Protein AF-X1TEB2-F1 (afdb_monomer)

Mean predicted aligned error: 3.43 Å

Organism: NCBI:txid412755

Structure (mmCIF, N/CA/C/O backbone):
data_AF-X1TEB2-F1
#
_entry.id   AF-X1TEB2-F1
#
loop_
_atom_site.group_PDB
_atom_site.id
_atom_site.type_symbol
_atom_site.label_atom_id
_atom_site.label_alt_id
_atom_site.label_comp_id
_atom_site.label_asym_id
_atom_site.label_entity_id
_atom_site.label_seq_id
_atom_site.pdbx_PDB_ins_code
_atom_site.Cartn_x
_atom_site.Cartn_y
_atom_site.Cartn_z
_atom_site.occupancy
_atom_site.B_iso_or_equiv
_atom_site.auth_seq_id
_atom_site.auth_comp_id
_atom_site.auth_asym_id
_atom_site.auth_atom_id
_atom_site.pdbx_PDB_model_num
ATOM 1 N N . ALA A 1 1 ? 3.334 -6.817 -15.370 1.00 64.81 1 ALA A N 1
ATOM 2 C CA . ALA A 1 1 ? 3.049 -7.066 -13.946 1.00 64.81 1 ALA A CA 1
ATOM 3 C C . ALA A 1 1 ? 4.325 -6.803 -13.161 1.00 64.81 1 ALA A C 1
ATOM 5 O O . ALA A 1 1 ? 5.355 -7.367 -13.524 1.00 64.81 1 ALA A O 1
ATOM 6 N N . ARG A 1 2 ? 4.285 -5.896 -12.180 1.00 82.00 2 ARG A N 1
ATOM 7 C CA . ARG A 1 2 ? 5.417 -5.612 -11.286 1.00 82.00 2 ARG A CA 1
ATOM 8 C C . ARG A 1 2 ? 5.641 -6.794 -10.343 1.00 82.00 2 ARG A C 1
ATOM 10 O O . ARG A 1 2 ? 4.692 -7.503 -10.020 1.00 82.00 2 ARG A O 1
ATOM 17 N N . ASP A 1 3 ? 6.881 -6.998 -9.906 1.00 85.88 3 ASP A N 1
ATOM 18 C CA . ASP A 1 3 ? 7.189 -7.969 -8.855 1.00 85.88 3 ASP A CA 1
ATOM 19 C C . ASP A 1 3 ? 6.763 -7.400 -7.485 1.00 85.88 3 ASP A C 1
ATOM 21 O O . ASP A 1 3 ? 7.339 -6.396 -7.048 1.00 85.88 3 ASP A O 1
ATOM 25 N N . PRO A 1 4 ? 5.785 -8.003 -6.781 1.00 85.44 4 PRO A N 1
ATOM 26 C CA . PRO A 1 4 ? 5.324 -7.519 -5.481 1.00 85.44 4 PRO A CA 1
ATOM 27 C C . PRO A 1 4 ? 6.424 -7.498 -4.416 1.00 85.44 4 PRO A C 1
ATOM 29 O O . PRO A 1 4 ? 6.344 -6.706 -3.481 1.00 85.44 4 PRO A O 1
ATOM 32 N N . GLN A 1 5 ? 7.477 -8.310 -4.556 1.00 87.12 5 GLN A N 1
ATOM 33 C CA . GLN A 1 5 ? 8.603 -8.321 -3.614 1.00 87.12 5 GLN A CA 1
ATOM 34 C C . GLN A 1 5 ? 9.450 -7.042 -3.677 1.00 87.12 5 GLN A C 1
ATOM 36 O O . GLN A 1 5 ? 10.231 -6.761 -2.765 1.00 87.12 5 GLN A O 1
ATOM 41 N N . THR A 1 6 ? 9.287 -6.237 -4.732 1.00 89.38 6 THR A N 1
ATOM 42 C CA . THR A 1 6 ? 9.917 -4.913 -4.831 1.00 89.38 6 THR A CA 1
ATOM 43 C C . THR A 1 6 ? 9.238 -3.870 -3.940 1.00 89.38 6 THR A C 1
ATOM 45 O O . THR A 1 6 ? 9.840 -2.835 -3.660 1.00 89.38 6 THR A O 1
ATOM 48 N N . ILE A 1 7 ? 8.025 -4.149 -3.451 1.00 92.56 7 ILE A N 1
ATOM 49 C CA . ILE A 1 7 ? 7.215 -3.240 -2.639 1.00 92.56 7 ILE A CA 1
ATOM 50 C C . ILE A 1 7 ? 7.524 -3.487 -1.163 1.00 92.56 7 ILE A C 1
ATOM 52 O O . ILE A 1 7 ? 6.989 -4.407 -0.542 1.00 92.56 7 ILE A O 1
ATOM 56 N N . LYS A 1 8 ? 8.411 -2.667 -0.591 1.00 89.94 8 LYS A N 1
ATOM 57 C CA . LYS A 1 8 ? 8.915 -2.872 0.779 1.00 89.94 8 LYS A CA 1
ATOM 58 C C . LYS A 1 8 ? 8.185 -2.045 1.825 1.00 89.94 8 LYS A C 1
ATOM 60 O O . LYS A 1 8 ? 8.233 -2.366 3.008 1.00 89.94 8 LYS A O 1
ATOM 65 N N . ASN A 1 9 ? 7.538 -0.966 1.406 1.00 92.06 9 ASN A N 1
ATOM 66 C CA . ASN A 1 9 ? 6.798 -0.070 2.281 1.00 92.06 9 ASN A CA 1
ATOM 67 C C . ASN A 1 9 ? 5.504 0.406 1.599 1.00 92.06 9 ASN A C 1
ATOM 69 O O . ASN A 1 9 ? 5.294 0.204 0.405 1.00 92.06 9 ASN A O 1
ATOM 73 N N . PHE A 1 10 ? 4.622 1.049 2.365 1.00 90.12 10 PHE A N 1
ATOM 74 C CA . PHE A 1 10 ? 3.352 1.552 1.837 1.00 90.12 10 PHE A CA 1
ATOM 75 C C . PHE A 1 10 ? 3.515 2.701 0.827 1.00 90.12 10 PHE A C 1
ATOM 77 O O . PHE A 1 10 ? 2.653 2.879 -0.027 1.00 90.12 10 PHE A O 1
ATOM 84 N N . GLY A 1 11 ? 4.610 3.464 0.880 1.00 91.44 11 GLY A N 1
ATOM 85 C CA . GLY A 1 11 ? 4.931 4.455 -0.151 1.00 91.44 11 GLY A CA 1
ATOM 86 C C . GLY A 1 11 ? 5.167 3.790 -1.508 1.00 91.44 11 GLY A C 1
ATOM 87 O O . GLY A 1 11 ? 4.528 4.168 -2.489 1.00 91.44 11 GLY A O 1
ATOM 88 N N . ASP A 1 12 ? 5.992 2.739 -1.531 1.00 92.94 12 ASP A N 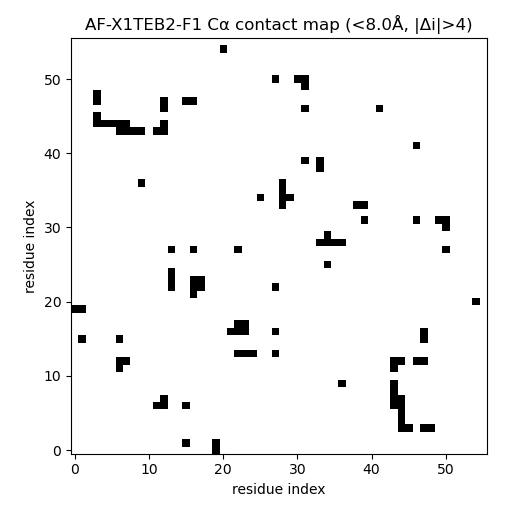1
ATOM 89 C CA . ASP A 1 12 ? 6.231 1.921 -2.726 1.00 92.94 12 ASP A CA 1
ATOM 90 C C . ASP A 1 12 ? 4.930 1.285 -3.229 1.00 92.94 12 ASP A C 1
ATOM 92 O O . ASP A 1 12 ? 4.723 1.190 -4.435 1.00 92.94 12 ASP A O 1
ATOM 96 N N . LEU A 1 13 ? 4.043 0.868 -2.314 1.00 92.12 13 LEU A N 1
ATOM 97 C CA . LEU A 1 13 ? 2.753 0.269 -2.659 1.00 92.12 13 LEU A CA 1
ATOM 98 C C . LEU A 1 13 ? 1.888 1.257 -3.428 1.00 92.12 13 LEU A C 1
ATOM 100 O O . LEU A 1 13 ? 1.443 0.947 -4.528 1.00 92.12 13 LEU A O 1
ATOM 104 N N . PHE A 1 14 ? 1.633 2.435 -2.859 1.00 91.88 14 PHE A N 1
ATOM 105 C CA . PHE A 1 14 ? 0.757 3.411 -3.503 1.00 91.88 14 PHE A CA 1
ATOM 106 C C . PHE A 1 14 ? 1.356 3.923 -4.811 1.00 91.88 14 PHE A C 1
ATOM 108 O O . PHE A 1 14 ? 0.613 4.118 -5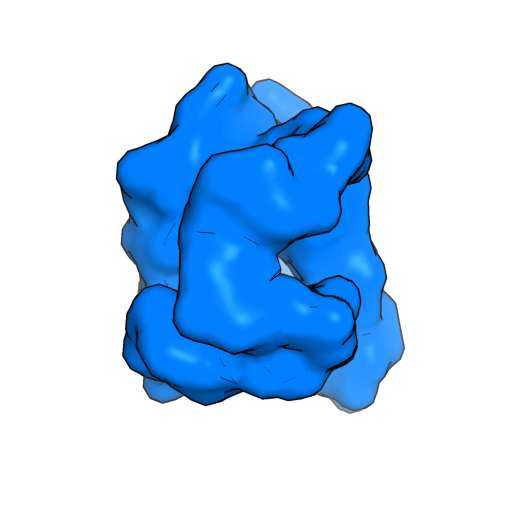.768 1.00 91.88 14 PHE A O 1
ATOM 115 N N . GLN A 1 15 ? 2.682 4.067 -4.886 1.00 93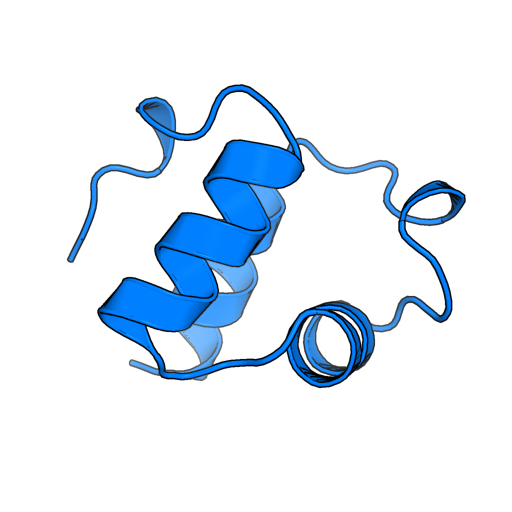.44 15 GLN A N 1
ATOM 116 C CA . GLN A 1 15 ? 3.347 4.409 -6.139 1.00 93.44 15 GLN A CA 1
ATOM 117 C C . GLN A 1 15 ? 3.182 3.298 -7.183 1.00 93.44 15 GLN A C 1
ATOM 119 O O . GLN A 1 15 ? 2.800 3.578 -8.311 1.00 93.44 15 GLN A O 1
ATOM 124 N N . ALA A 1 16 ? 3.406 2.035 -6.812 1.00 93.19 16 ALA A N 1
ATOM 125 C CA . ALA A 1 16 ? 3.224 0.899 -7.713 1.00 93.19 16 ALA A CA 1
ATOM 126 C C . ALA A 1 16 ? 1.777 0.772 -8.206 1.00 93.19 16 ALA A C 1
ATOM 128 O O . ALA A 1 16 ? 1.544 0.535 -9.387 1.00 93.19 16 ALA A O 1
ATOM 129 N N . LEU A 1 17 ? 0.804 0.954 -7.313 1.00 92.25 17 LEU A N 1
ATOM 130 C CA . LEU A 1 17 ? -0.617 0.914 -7.657 1.00 92.25 17 LEU A CA 1
ATOM 131 C C . LEU A 1 17 ? -1.021 2.062 -8.583 1.00 92.25 17 LEU A C 1
ATOM 133 O O . LEU A 1 17 ? -1.840 1.867 -9.481 1.00 9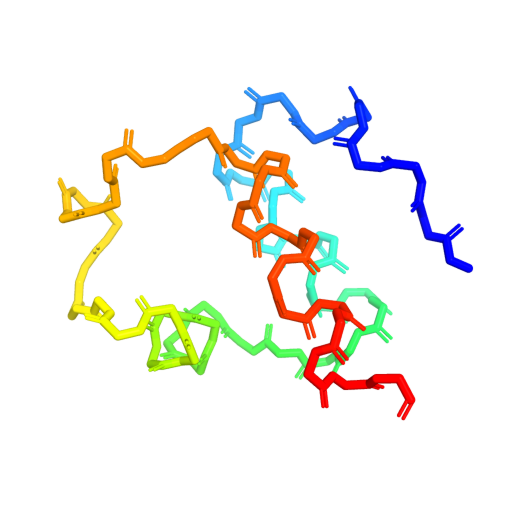2.25 17 LEU A O 1
ATOM 137 N N . TRP A 1 18 ? -0.435 3.240 -8.395 1.00 93.19 18 TRP A N 1
ATOM 138 C CA . TRP A 1 18 ? -0.617 4.358 -9.308 1.00 93.19 18 TRP A CA 1
ATOM 139 C C . TRP A 1 18 ? 0.010 4.078 -10.678 1.00 93.19 18 TRP A C 1
ATOM 141 O O . TRP A 1 18 ? -0.661 4.218 -11.694 1.00 93.19 18 TRP A O 1
ATOM 151 N N . ASP A 1 19 ? 1.263 3.630 -10.723 1.00 92.56 19 ASP A N 1
ATOM 152 C CA . ASP A 1 19 ? 1.973 3.384 -11.982 1.00 92.56 19 ASP A CA 1
ATOM 153 C C . ASP A 1 19 ? 1.294 2.288 -12.820 1.00 92.56 19 ASP A C 1
ATOM 155 O O . ASP A 1 19 ? 1.160 2.421 -14.037 1.00 92.56 19 ASP A O 1
ATOM 159 N N . ASP A 1 20 ? 0.858 1.207 -12.169 1.00 92.00 20 ASP A N 1
ATOM 160 C CA . ASP A 1 20 ? 0.370 0.014 -12.861 1.00 92.00 20 ASP A CA 1
ATOM 161 C C . ASP A 1 20 ? -1.149 0.058 -13.108 1.00 92.00 20 ASP A C 1
ATOM 163 O O . ASP A 1 20 ? -1.620 -0.424 -14.139 1.00 92.00 20 ASP A O 1
ATOM 167 N N . PHE A 1 21 ? -1.924 0.653 -12.192 1.00 91.06 21 PHE A N 1
ATOM 168 C CA . PHE A 1 21 ? -3.395 0.647 -12.227 1.00 91.06 21 PHE A CA 1
ATOM 169 C C . PHE A 1 21 ? -4.030 2.044 -12.189 1.00 91.06 21 PHE A C 1
ATOM 171 O O . PHE A 1 21 ? -5.255 2.141 -12.233 1.00 91.06 21 PHE A O 1
ATOM 178 N N . HIS A 1 22 ? -3.233 3.117 -12.107 1.00 92.56 22 HIS A N 1
ATOM 179 C CA . HIS A 1 22 ? -3.704 4.500 -11.927 1.00 92.56 22 HIS A CA 1
ATOM 180 C C . HIS A 1 22 ? -4.640 4.666 -10.718 1.00 92.56 22 HIS A C 1
ATOM 182 O O . HIS A 1 22 ? -5.548 5.494 -10.728 1.00 92.56 22 HIS A O 1
ATOM 188 N N . LEU A 1 23 ? -4.412 3.872 -9.664 1.00 90.94 23 LEU A N 1
ATOM 189 C CA . LEU A 1 23 ? -5.195 3.910 -8.430 1.00 90.94 23 LEU A CA 1
ATOM 190 C C . LEU A 1 23 ? -4.6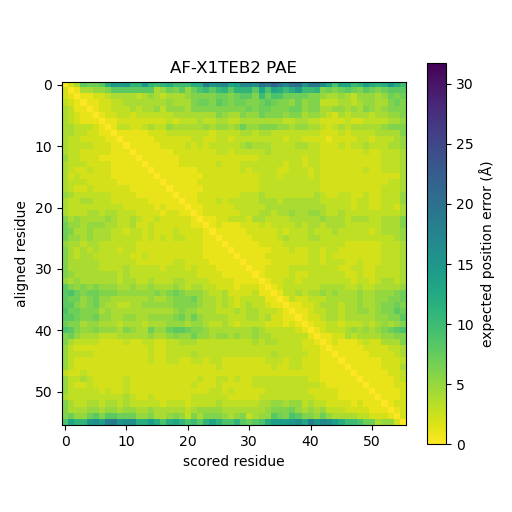13 4.919 -7.444 1.00 90.94 23 LEU A C 1
ATOM 192 O O . LEU A 1 23 ? -3.468 4.794 -7.003 1.00 90.94 23 LEU A O 1
ATOM 196 N N . CYS A 1 24 ? -5.425 5.897 -7.042 1.00 91.00 24 CYS A N 1
ATOM 197 C CA . CYS A 1 24 ? -5.062 6.796 -5.952 1.00 91.00 24 CYS A CA 1
ATOM 198 C C . CYS A 1 24 ? -5.008 6.041 -4.616 1.00 91.00 24 CYS A C 1
ATOM 200 O O . CYS A 1 24 ? -5.683 5.031 -4.424 1.00 91.00 24 CYS A O 1
ATOM 202 N N . LYS A 1 25 ? -4.295 6.595 -3.625 1.00 90.31 25 LYS A N 1
ATOM 203 C CA . LYS A 1 25 ? -4.231 6.034 -2.261 1.00 90.31 25 LYS A CA 1
ATOM 204 C C . LYS A 1 25 ? -5.614 5.728 -1.668 1.00 90.31 25 LYS A C 1
ATOM 206 O O . LYS A 1 25 ? -5.800 4.671 -1.081 1.00 90.31 25 LYS A O 1
ATOM 211 N N . SER A 1 26 ? -6.581 6.632 -1.816 1.00 90.62 26 SER A N 1
ATOM 212 C CA . SER A 1 26 ? -7.949 6.445 -1.311 1.00 90.62 26 SER A CA 1
ATOM 213 C C . SER A 1 26 ? -8.684 5.287 -1.990 1.00 90.62 26 SER A C 1
ATOM 215 O O . SER A 1 26 ? -9.406 4.546 -1.330 1.00 90.62 26 SER A O 1
ATOM 217 N N . GLU A 1 27 ? -8.493 5.112 -3.296 1.00 91.38 27 GLU A N 1
ATOM 218 C CA . GLU A 1 27 ? -9.102 4.022 -4.058 1.00 91.38 27 GLU A CA 1
ATOM 219 C C . GLU A 1 27 ? -8.438 2.688 -3.726 1.00 91.38 27 GLU A C 1
ATOM 221 O O . GLU A 1 27 ? -9.134 1.714 -3.465 1.00 91.38 27 GLU A O 1
ATOM 226 N N . ALA A 1 28 ? -7.107 2.661 -3.636 1.00 91.00 28 ALA A N 1
ATOM 227 C CA . ALA A 1 28 ? -6.352 1.499 -3.183 1.00 91.00 28 ALA A CA 1
ATOM 228 C C . ALA A 1 28 ? -6.798 1.035 -1.788 1.00 91.00 28 ALA A C 1
ATOM 230 O O . ALA A 1 28 ? -7.056 -0.146 -1.584 1.00 91.00 28 ALA A O 1
ATOM 231 N N . LEU A 1 29 ? -6.942 1.964 -0.836 1.00 91.44 29 LEU A N 1
ATOM 232 C CA . LEU A 1 29 ? -7.444 1.657 0.506 1.00 91.44 29 LEU A CA 1
ATOM 233 C C . LEU A 1 29 ? -8.866 1.088 0.459 1.00 91.44 29 LEU A C 1
ATOM 235 O O . LEU A 1 29 ? -9.142 0.074 1.095 1.00 91.44 29 LEU A O 1
ATOM 239 N N . ARG A 1 30 ? -9.740 1.674 -0.364 1.00 90.75 30 ARG A N 1
ATOM 240 C CA . ARG A 1 30 ? -11.108 1.182 -0.557 1.00 90.75 30 ARG A CA 1
ATOM 241 C C . ARG A 1 30 ? -11.146 -0.244 -1.116 1.00 90.75 30 ARG A C 1
ATOM 243 O O . ARG A 1 30 ? -11.926 -1.050 -0.620 1.00 90.75 30 ARG A O 1
ATOM 250 N N . GLU A 1 31 ? -10.310 -0.565 -2.101 1.00 90.38 31 GLU A N 1
ATOM 251 C CA . GLU A 1 31 ? -10.182 -1.923 -2.663 1.00 90.38 31 GLU A CA 1
ATOM 252 C C . GLU A 1 31 ? -9.666 -2.929 -1.620 1.00 90.38 31 GLU A C 1
ATOM 254 O O . GLU A 1 31 ? -10.082 -4.088 -1.581 1.00 90.38 31 GLU A O 1
ATOM 259 N N . LEU A 1 32 ? -8.803 -2.469 -0.712 1.00 89.44 32 LEU A N 1
ATOM 260 C CA . LEU A 1 32 ? -8.302 -3.256 0.417 1.00 89.44 32 LEU A CA 1
ATOM 261 C C . LEU A 1 32 ? -9.289 -3.335 1.590 1.00 89.44 32 LEU A C 1
ATOM 263 O O . LEU A 1 32 ? -8.988 -3.982 2.589 1.00 89.44 32 LEU A O 1
ATOM 267 N N . ASN A 1 33 ? -10.482 -2.741 1.464 1.00 90.00 33 ASN A N 1
ATOM 268 C CA . ASN A 1 33 ? -11.474 -2.606 2.535 1.00 90.00 33 ASN A CA 1
ATOM 269 C C . ASN A 1 33 ? -10.918 -1.924 3.798 1.00 90.00 33 ASN A C 1
ATOM 271 O O . ASN A 1 33 ? -11.309 -2.257 4.915 1.00 90.00 33 ASN A O 1
ATOM 275 N N . ALA A 1 34 ? -10.025 -0.955 3.612 1.00 89.50 34 ALA A N 1
ATOM 276 C CA . ALA A 1 34 ? -9.463 -0.130 4.670 1.00 89.50 34 ALA A CA 1
ATOM 277 C C . ALA A 1 34 ? -9.900 1.331 4.500 1.00 89.50 34 ALA A C 1
ATOM 279 O O . ALA A 1 34 ? -10.004 1.845 3.384 1.00 89.50 34 ALA A O 1
ATOM 280 N N . SER A 1 35 ? -10.129 2.026 5.612 1.00 88.19 35 SER A N 1
ATOM 281 C CA . SER A 1 35 ? -10.369 3.475 5.610 1.00 88.19 35 SER A CA 1
ATOM 282 C C . SER A 1 35 ? -9.053 4.246 5.717 1.00 88.19 35 SER A C 1
ATOM 284 O O . SER A 1 35 ? -8.946 5.382 5.250 1.00 88.19 35 SER A O 1
ATOM 286 N N . SER A 1 36 ? -8.030 3.629 6.309 1.00 87.88 36 SER A N 1
ATOM 287 C CA . SER A 1 36 ? -6.707 4.213 6.501 1.00 87.88 36 SER A CA 1
ATOM 288 C C . SER A 1 36 ? -5.591 3.174 6.379 1.00 87.88 36 SER A C 1
ATOM 290 O O . SER A 1 36 ? -5.806 1.974 6.509 1.00 87.88 36 SER A O 1
ATOM 292 N N . GLN A 1 37 ? -4.366 3.643 6.135 1.00 86.06 37 GLN A N 1
ATOM 293 C CA . GLN A 1 37 ? -3.189 2.771 6.046 1.00 86.06 37 GLN A CA 1
ATOM 294 C C . GLN A 1 37 ? -2.898 2.039 7.368 1.00 86.06 37 GLN A C 1
ATOM 296 O O . GLN A 1 37 ? -2.342 0.952 7.336 1.00 86.06 37 GLN A O 1
ATOM 301 N N . GLU A 1 38 ? -3.263 2.615 8.516 1.00 87.62 38 GLU A N 1
ATOM 302 C CA . GLU A 1 38 ? -3.030 2.015 9.840 1.00 87.62 38 GLU A CA 1
ATOM 303 C C . GLU A 1 38 ? -3.901 0.775 10.092 1.00 87.62 38 GLU A C 1
ATOM 305 O O . GLU A 1 38 ? -3.551 -0.065 10.914 1.00 87.62 38 GLU A O 1
ATOM 310 N N . GLU A 1 39 ? -5.011 0.637 9.362 1.00 88.56 39 GLU A N 1
ATOM 311 C CA . GLU A 1 39 ? -5.874 -0.549 9.413 1.00 88.56 39 GLU A CA 1
ATOM 312 C C . GLU A 1 39 ? -5.331 -1.710 8.571 1.00 88.56 39 GLU A C 1
ATOM 314 O O . GLU A 1 39 ? -5.782 -2.846 8.726 1.00 88.56 39 GLU A O 1
ATOM 319 N N . LEU A 1 40 ? -4.358 -1.449 7.690 1.00 87.50 40 LEU A N 1
ATOM 320 C CA . LEU A 1 40 ? -3.710 -2.490 6.902 1.00 87.50 40 LEU A CA 1
ATOM 321 C C . LEU A 1 40 ? -2.737 -3.263 7.793 1.00 87.50 40 LEU A C 1
ATOM 323 O O . LEU A 1 40 ? -1.640 -2.802 8.106 1.00 87.50 40 LEU A O 1
ATOM 327 N N . THR A 1 41 ? -3.150 -4.461 8.193 1.00 88.12 41 THR A N 1
ATOM 328 C CA . THR A 1 41 ? -2.318 -5.406 8.953 1.00 88.12 41 THR A CA 1
ATOM 329 C C . THR A 1 41 ? -1.447 -6.287 8.054 1.00 88.12 41 THR A C 1
ATOM 331 O O . THR A 1 41 ? -0.532 -6.949 8.539 1.00 88.12 41 THR A O 1
ATOM 334 N N . GLU A 1 42 ? -1.729 -6.288 6.752 1.00 88.44 42 GLU A N 1
ATOM 335 C CA . GLU A 1 42 ? -1.026 -7.055 5.725 1.00 88.44 42 GLU A CA 1
ATOM 336 C C . GLU A 1 42 ? 0.262 -6.360 5.278 1.00 88.44 42 GLU A C 1
ATOM 338 O O . GLU A 1 42 ? 0.423 -5.137 5.390 1.00 88.44 42 GLU A O 1
ATOM 343 N N . LEU A 1 43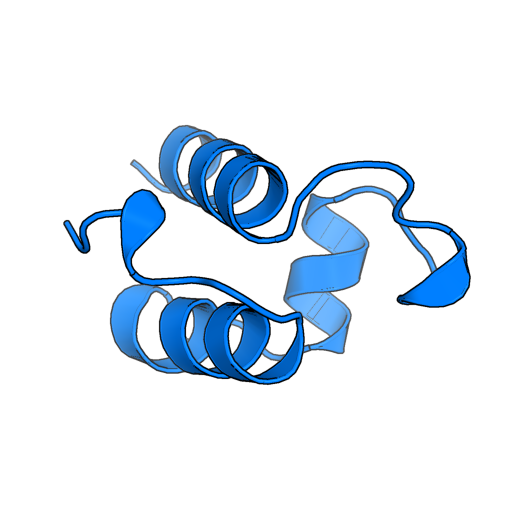 ? 1.182 -7.133 4.702 1.00 91.25 43 LEU A N 1
ATOM 344 C CA . LEU A 1 43 ? 2.373 -6.555 4.100 1.00 91.25 43 LEU A CA 1
ATOM 345 C C . LEU A 1 43 ? 2.000 -5.727 2.854 1.00 91.25 43 LEU A C 1
ATOM 347 O O . LEU A 1 43 ? 1.078 -6.083 2.114 1.00 91.25 43 LEU A O 1
ATOM 351 N N . PRO A 1 44 ? 2.756 -4.659 2.543 1.00 91.94 44 PRO A N 1
ATOM 352 C CA . PRO A 1 44 ? 2.546 -3.869 1.330 1.00 91.94 44 PRO A CA 1
ATOM 353 C C . PRO A 1 44 ? 2.530 -4.722 0.052 1.00 91.94 44 PRO A C 1
ATOM 355 O O . PRO A 1 44 ? 1.689 -4.526 -0.821 1.00 91.94 44 PRO A O 1
ATOM 358 N N . SER A 1 45 ? 3.410 -5.720 -0.038 1.00 92.94 45 SER A N 1
ATOM 359 C CA . SER A 1 45 ? 3.452 -6.672 -1.151 1.00 92.94 45 SER A CA 1
ATOM 360 C C . SER A 1 45 ? 2.158 -7.481 -1.298 1.00 92.94 45 SER A C 1
ATOM 362 O O . SER A 1 45 ? 1.688 -7.689 -2.416 1.00 92.94 45 SER A O 1
ATOM 364 N N . GLU A 1 46 ? 1.557 -7.906 -0.183 1.00 92.38 46 GLU A N 1
ATOM 365 C CA . GLU A 1 46 ? 0.305 -8.675 -0.169 1.00 92.38 46 GLU A CA 1
ATOM 366 C C . GLU A 1 46 ? -0.874 -7.795 -0.593 1.00 92.38 46 GLU A C 1
ATOM 368 O O . GLU A 1 46 ? -1.683 -8.196 -1.433 1.00 92.38 46 GLU A O 1
ATOM 373 N N . CYS A 1 47 ? -0.913 -6.553 -0.099 1.00 91.88 47 CYS A N 1
ATOM 374 C CA . CYS A 1 47 ? -1.896 -5.554 -0.511 1.00 91.88 47 CYS A CA 1
ATOM 375 C C . CYS A 1 47 ? -1.865 -5.336 -2.033 1.00 91.88 47 CYS A C 1
ATOM 377 O O . CYS A 1 47 ? -2.905 -5.360 -2.695 1.00 91.88 47 CYS A O 1
ATOM 379 N N . TYR A 1 48 ? -0.668 -5.174 -2.609 1.00 92.94 48 TYR A N 1
ATOM 380 C CA . TYR A 1 48 ? -0.514 -5.043 -4.058 1.00 92.94 48 TYR A CA 1
ATOM 381 C C . TYR A 1 48 ? -1.033 -6.279 -4.794 1.00 92.94 48 TYR A C 1
ATOM 383 O O . TYR A 1 48 ? -1.788 -6.141 -5.753 1.00 92.94 48 TYR A O 1
ATOM 391 N N . GLN A 1 49 ? -0.671 -7.487 -4.343 1.00 92.19 49 GLN A N 1
ATOM 392 C CA . GLN A 1 49 ? -1.122 -8.729 -4.977 1.00 92.19 49 GLN A CA 1
ATOM 393 C C . GLN A 1 49 ? -2.642 -8.871 -4.969 1.00 92.19 49 GLN A C 1
ATOM 395 O O . GLN A 1 49 ? -3.210 -9.293 -5.977 1.00 92.19 49 GLN A O 1
ATOM 400 N N . ARG A 1 50 ? -3.312 -8.496 -3.874 1.00 90.69 50 ARG A N 1
ATOM 401 C CA . ARG A 1 50 ? -4.779 -8.516 -3.793 1.00 90.69 50 ARG A CA 1
ATOM 402 C C . ARG A 1 50 ? -5.404 -7.607 -4.844 1.00 90.69 50 ARG A C 1
ATOM 404 O O . ARG A 1 50 ? -6.255 -8.065 -5.603 1.00 90.69 50 ARG A O 1
ATOM 411 N N . ILE A 1 51 ? -4.943 -6.362 -4.943 1.00 91.06 51 ILE A N 1
ATOM 412 C CA . ILE A 1 51 ? -5.457 -5.418 -5.945 1.00 91.06 51 ILE A CA 1
ATOM 413 C C . ILE A 1 51 ? -5.139 -5.904 -7.362 1.00 91.06 51 ILE A C 1
ATOM 415 O O . ILE A 1 51 ? -6.024 -5.930 -8.213 1.00 91.06 51 ILE A O 1
ATOM 419 N N . ALA A 1 52 ? -3.905 -6.346 -7.607 1.00 90.56 52 ALA A N 1
ATOM 420 C CA . ALA A 1 52 ? -3.482 -6.856 -8.906 1.00 90.56 52 ALA A CA 1
ATOM 421 C C . ALA A 1 52 ? -4.289 -8.086 -9.348 1.00 90.56 52 ALA A C 1
ATOM 423 O O . ALA A 1 52 ? -4.536 -8.247 -10.536 1.00 90.56 52 ALA A O 1
ATOM 424 N N . THR A 1 53 ? -4.732 -8.923 -8.404 1.00 88.75 53 THR A N 1
ATOM 425 C CA . THR A 1 53 ? -5.608 -10.077 -8.67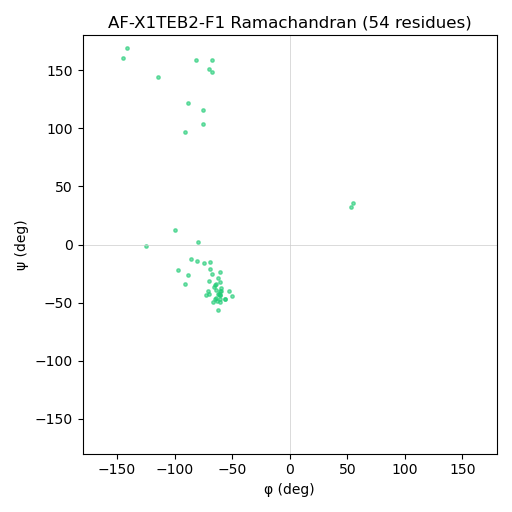3 1.00 88.75 53 THR A CA 1
ATOM 426 C C . THR A 1 53 ? -7.022 -9.636 -9.054 1.00 88.75 53 THR A C 1
ATOM 428 O O . THR A 1 53 ? -7.615 -10.207 -9.961 1.00 88.75 53 THR A O 1
ATOM 431 N N . VAL A 1 54 ? -7.567 -8.612 -8.389 1.00 86.44 54 VAL A N 1
ATOM 432 C CA . VAL A 1 54 ? -8.907 -8.070 -8.691 1.00 86.44 54 VAL A CA 1
ATOM 433 C C . VAL A 1 54 ? -8.930 -7.324 -10.030 1.00 86.44 54 VAL A C 1
ATOM 435 O O . VAL A 1 54 ? -9.952 -7.310 -10.710 1.00 86.44 54 VAL A O 1
ATOM 438 N N . ARG A 1 55 ? -7.811 -6.702 -10.411 1.00 81.75 55 ARG A N 1
ATOM 439 C CA . ARG 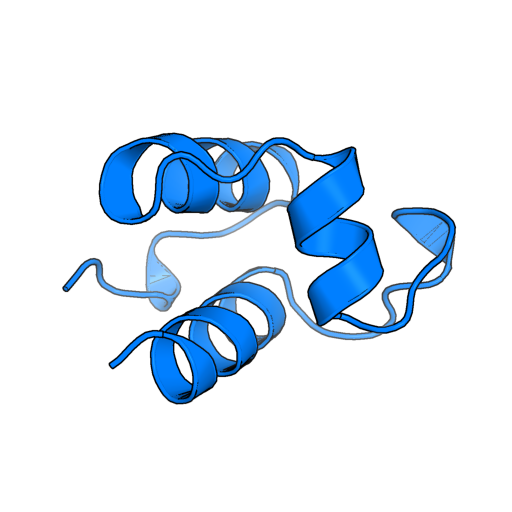A 1 55 ? -7.671 -5.859 -11.608 1.00 81.75 55 ARG A CA 1
ATOM 440 C C . ARG A 1 55 ? -7.017 -6.571 -12.807 1.00 81.75 55 ARG A C 1
ATOM 442 O O . ARG A 1 55 ? -6.621 -5.870 -13.737 1.00 81.75 55 ARG A O 1
ATOM 449 N N . GLN A 1 56 ? -6.876 -7.905 -12.770 1.00 62.41 56 GLN A N 1
ATOM 450 C CA . GLN A 1 56 ? -6.361 -8.712 -13.893 1.00 62.41 56 GLN A CA 1
ATOM 451 C C . GLN A 1 56 ? -7.127 -8.482 -15.198 1.00 62.41 56 GLN A C 1
ATOM 453 O O . GLN A 1 56 ? -8.372 -8.370 -15.152 1.00 62.41 56 GLN A O 1
#

Sequence (56 aa):
ARDPQTIKNFGDLFQALWDDFHLCKSEALRELNASSQEELTELPSECYQRIATVRQ

Nearest PDB structures (foldseek):
  8aa9-assembly1_B  TM=5.793E-01  e=8.300E+00  Pyrococcus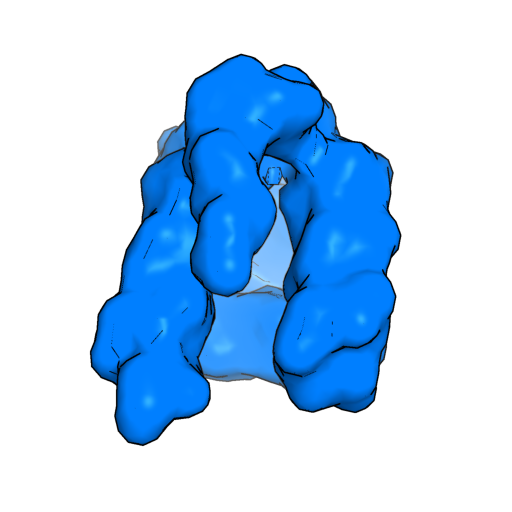 abyssi GE5
  8aaj-assembly1_A  TM=5.925E-01  e=8.841E+00  Pyrococcus abyssi GE5
  8aa9-assembly1_A  TM=5.780E-01  e=9.417E+00  Pyrococcus abyssi GE5
  3mks-assembly3_D  TM=4.737E-01  e=8.841E+00  Saccharomyces cerevisiae

Radius of gyration: 9.74 Å; Cα contacts (8 Å, |Δi|>4): 54; chains: 1; bounding box: 21×17×24 Å

pLDDT: mean 89.18, std 5.55, range [62.41, 93.44]

Foldseek 3Di:
DDQLVVQQDLVSLQVCCCVPPVDHPCRLCVLVVHRDPVPPPDGSSVSNVSVVVVVD

Solvent-accessible surface area (backbone atoms only — not comparable to full-atom values): 3373 Å² total; per-residue (Å²): 134,83,67,44,86,76,26,82,39,64,68,47,30,42,50,49,38,29,75,76,67,68,34,50,66,71,53,49,30,50,77,70,75,29,96,47,76,85,70,57,84,66,55,36,28,54,55,47,50,54,52,53,62,77,69,107

Secondary structure (DSSP, 8-state):
---GGG--SHHHHHHHHHHHH---HHHHHHHTT-SSGGG--S-HHHHHHHHHHHT-